Protein AF-A0A164ZRU1-F1 (afdb_monomer)

Radius of gyration: 14.37 Å; Cα contacts (8 Å, |Δi|>4): 41; chains: 1; bounding box: 33×15×42 Å

pLDDT: mean 81.85, std 9.14, range [55.88, 93.0]

Secondary structure (DSSP, 8-state):
----EEEEE---TT---TTS-TTHHHHHHHHHHHHHHHHHHHHHHTT-SEEEEE--

Organism: NCBI:txid431041

Mean predicted aligned error: 6.32 Å

Structure (mmCIF, N/CA/C/O backbone):
data_AF-A0A164ZRU1-F1
#
_entry.id   AF-A0A164ZRU1-F1
#
loop_
_atom_site.group_PDB
_atom_site.id
_atom_site.type_symbol
_atom_site.label_atom_id
_atom_site.label_alt_id
_atom_site.label_comp_id
_atom_site.label_asym_id
_atom_site.label_entity_id
_atom_site.label_seq_id
_atom_site.pdbx_PDB_ins_code
_atom_site.Cartn_x
_atom_site.Cartn_y
_atom_site.Cartn_z
_atom_site.occupancy
_atom_site.B_iso_or_equiv
_atom_site.auth_seq_id
_atom_site.auth_comp_id
_atom_site.auth_asym_id
_atom_site.auth_atom_id
_atom_site.pdbx_PDB_mode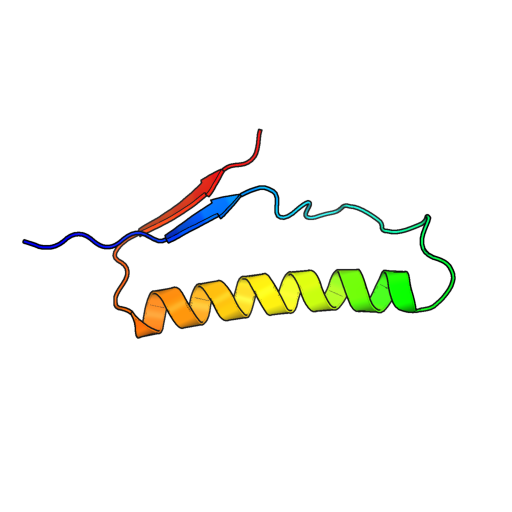l_num
ATOM 1 N N . MET A 1 1 ? -15.642 -8.942 24.635 1.00 56.28 1 MET A N 1
ATOM 2 C CA . MET A 1 1 ? -15.608 -8.052 23.453 1.00 56.28 1 MET A CA 1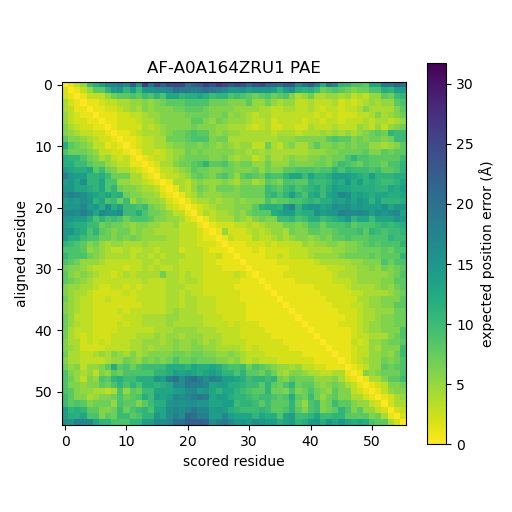
ATOM 3 C C . MET A 1 1 ? -14.417 -8.460 22.597 1.00 56.28 1 MET A C 1
ATOM 5 O O . MET A 1 1 ? -13.335 -8.584 23.153 1.00 56.28 1 MET A O 1
ATOM 9 N N . VAL A 1 2 ? -14.606 -8.767 21.308 1.00 80.88 2 VAL A N 1
ATOM 10 C CA . VAL A 1 2 ? -13.518 -9.236 20.423 1.00 80.88 2 VAL A CA 1
ATOM 11 C C . VAL A 1 2 ? -12.949 -8.048 19.654 1.00 80.88 2 VAL A C 1
ATOM 13 O O . VAL A 1 2 ? -13.671 -7.391 18.908 1.00 80.88 2 VAL A O 1
ATOM 16 N N . PHE A 1 3 ? -11.657 -7.784 19.836 1.00 81.56 3 PHE A N 1
ATOM 17 C CA . PHE A 1 3 ? -10.924 -6.755 19.105 1.00 81.56 3 PHE A CA 1
ATOM 18 C C . PHE A 1 3 ? -10.208 -7.379 17.903 1.00 81.56 3 PHE A C 1
ATOM 20 O O . PHE A 1 3 ? -9.531 -8.397 18.038 1.00 81.56 3 PHE A O 1
ATOM 27 N N . ARG A 1 4 ? -10.367 -6.777 16.721 1.00 86.62 4 ARG A N 1
ATOM 28 C CA . ARG A 1 4 ? -9.716 -7.201 15.473 1.00 86.62 4 ARG A CA 1
ATOM 29 C C . ARG A 1 4 ? -8.869 -6.054 14.943 1.00 86.62 4 ARG A C 1
ATOM 31 O O . ARG A 1 4 ? -9.393 -4.956 14.766 1.00 86.62 4 ARG A O 1
ATOM 38 N N . PHE A 1 5 ? -7.601 -6.330 14.655 1.00 88.19 5 PHE A N 1
ATOM 39 C CA . PHE A 1 5 ? -6.668 -5.384 14.045 1.00 88.19 5 PHE A CA 1
ATOM 40 C C . PHE A 1 5 ? -5.974 -6.017 12.836 1.00 88.19 5 PHE A C 1
ATOM 42 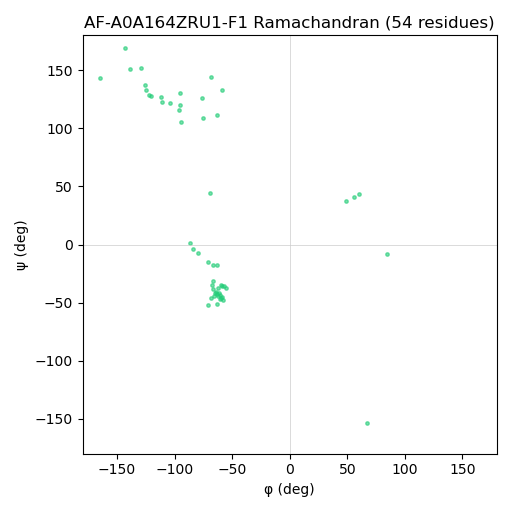O O . PHE A 1 5 ? -5.809 -7.236 12.768 1.00 88.19 5 PHE A O 1
ATOM 49 N N . VAL A 1 6 ? -5.574 -5.179 11.881 1.00 86.81 6 VAL A N 1
ATOM 50 C CA . VAL A 1 6 ? -4.722 -5.570 10.754 1.00 86.81 6 VAL A CA 1
ATOM 51 C C . VAL A 1 6 ? -3.373 -4.896 10.942 1.00 86.81 6 VAL A C 1
ATOM 53 O O . VAL A 1 6 ? -3.293 -3.672 11.061 1.00 86.81 6 VAL A O 1
ATOM 56 N N . HIS A 1 7 ? -2.321 -5.710 10.986 1.00 89.00 7 HIS A N 1
ATOM 57 C CA . HIS A 1 7 ? -0.944 -5.246 11.041 1.00 89.00 7 HIS A CA 1
ATOM 58 C C . HIS A 1 7 ? -0.239 -5.583 9.734 1.00 89.00 7 HIS A C 1
ATOM 60 O O . HIS A 1 7 ? -0.260 -6.727 9.284 1.00 89.00 7 HIS A O 1
ATOM 66 N N . THR 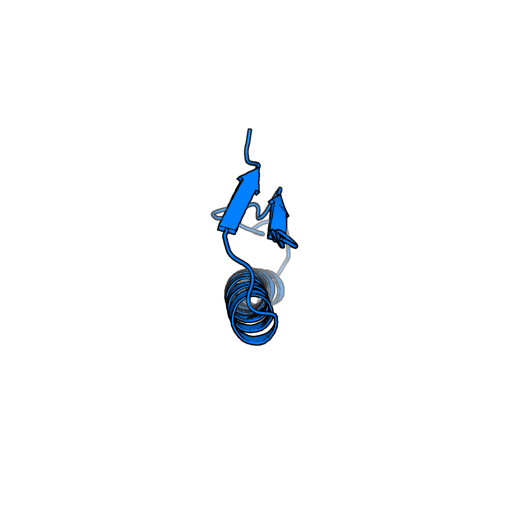A 1 8 ? 0.367 -4.568 9.127 1.00 88.50 8 THR A N 1
ATOM 67 C CA . THR A 1 8 ? 1.163 -4.704 7.907 1.00 88.50 8 THR A CA 1
ATOM 68 C C . THR A 1 8 ? 2.416 -3.850 8.019 1.00 88.50 8 THR A C 1
ATOM 70 O O . THR A 1 8 ? 2.420 -2.825 8.707 1.00 88.50 8 THR A O 1
ATOM 73 N N . ALA A 1 9 ? 3.483 -4.272 7.355 1.00 88.44 9 ALA A N 1
ATOM 74 C CA . ALA A 1 9 ? 4.789 -3.638 7.439 1.00 88.44 9 ALA A CA 1
ATOM 75 C C . ALA A 1 9 ? 5.488 -3.655 6.076 1.00 88.44 9 ALA A C 1
ATOM 77 O O . ALA A 1 9 ? 5.036 -4.321 5.145 1.00 88.44 9 ALA A O 1
ATOM 78 N N . ASP A 1 10 ? 6.583 -2.899 5.977 1.00 84.00 10 ASP A N 1
ATOM 79 C CA . ASP A 1 10 ? 7.533 -2.968 4.860 1.00 84.00 10 ASP A CA 1
ATOM 80 C C . ASP A 1 10 ? 6.921 -2.750 3.472 1.00 84.00 10 ASP A C 1
ATOM 82 O O . ASP A 1 10 ? 7.312 -3.357 2.478 1.00 84.00 10 ASP A O 1
ATOM 86 N N . TRP A 1 11 ? 5.997 -1.796 3.370 1.00 84.44 11 TRP A N 1
ATOM 87 C CA . TRP A 1 11 ? 5.393 -1.424 2.092 1.00 84.44 11 TRP A CA 1
ATOM 88 C C . TRP A 1 11 ? 6.400 -0.858 1.086 1.00 84.44 11 TRP A C 1
ATOM 90 O O . TRP A 1 11 ? 6.104 -0.808 -0.105 1.00 84.44 11 TRP A O 1
ATOM 100 N N . GLN A 1 12 ? 7.585 -0.430 1.548 1.00 83.44 12 GLN A N 1
ATOM 101 C CA . GLN A 1 12 ? 8.650 0.135 0.712 1.00 83.44 12 GLN A CA 1
ATOM 102 C C . GLN A 1 12 ? 8.103 1.229 -0.224 1.00 83.44 12 GLN A C 1
ATOM 104 O O . GLN A 1 12 ? 8.474 1.307 -1.399 1.00 83.44 12 GLN A O 1
ATOM 109 N N . LEU A 1 13 ? 7.152 2.033 0.268 1.00 78.56 13 LEU A N 1
ATOM 110 C CA . LEU A 1 13 ? 6.558 3.129 -0.493 1.00 78.56 13 LEU A CA 1
ATOM 111 C C . LEU A 1 13 ? 7.676 4.093 -0.902 1.00 78.56 13 LEU A C 1
ATOM 113 O O . LEU A 1 13 ? 8.555 4.409 -0.109 1.00 78.56 13 LEU A O 1
ATOM 117 N N . GLY A 1 14 ? 7.685 4.493 -2.172 1.00 74.19 14 GLY A N 1
ATOM 118 C CA . GLY A 1 14 ? 8.757 5.323 -2.727 1.00 74.19 14 GLY A CA 1
ATOM 119 C C . GLY A 1 14 ? 9.997 4.560 -3.208 1.00 74.19 14 GLY A C 1
ATOM 120 O O . GLY A 1 14 ? 10.814 5.154 -3.905 1.00 74.19 14 GLY A O 1
ATOM 121 N N . LYS A 1 15 ? 10.130 3.244 -2.961 1.00 79.75 15 LYS A N 1
ATOM 122 C CA . LYS A 1 15 ? 11.203 2.454 -3.588 1.00 79.75 15 LYS A CA 1
ATOM 123 C C . LYS A 1 15 ? 11.014 2.458 -5.103 1.00 79.75 15 LYS A C 1
ATOM 125 O O . LYS A 1 15 ? 10.044 1.885 -5.617 1.00 79.75 15 LYS A O 1
ATOM 130 N N . GLY A 1 16 ? 11.931 3.131 -5.793 1.00 71.06 16 GLY A N 1
ATOM 131 C CA . GLY A 1 16 ? 12.067 3.089 -7.238 1.00 71.06 16 GLY A CA 1
ATOM 132 C C . GLY A 1 16 ? 12.711 1.766 -7.617 1.00 71.06 16 GLY A C 1
ATOM 133 O O . GLY A 1 16 ? 13.891 1.559 -7.357 1.00 71.06 16 GLY A O 1
ATOM 134 N N . PHE A 1 17 ? 11.944 0.858 -8.213 1.00 77.44 17 PHE A N 1
ATOM 135 C CA . PH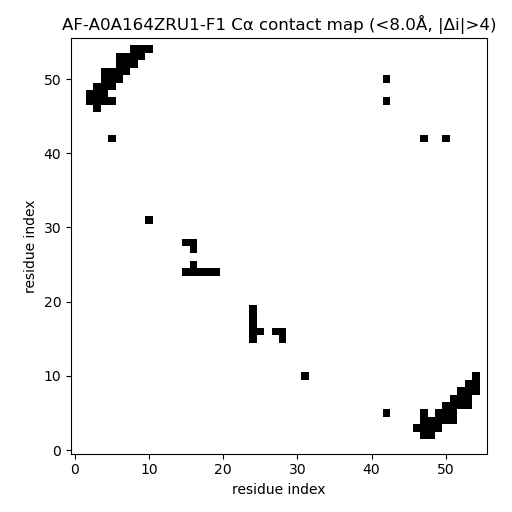E A 1 17 ? 12.439 -0.395 -8.796 1.00 77.44 17 PHE A CA 1
ATOM 136 C C . PHE A 1 17 ? 13.287 -0.137 -10.062 1.00 77.44 17 PHE A C 1
ATOM 138 O O . PHE A 1 17 ? 13.092 -0.778 -11.085 1.00 77.44 17 PHE A O 1
ATOM 145 N N . ALA A 1 18 ? 14.189 0.851 -10.025 1.00 72.31 18 ALA A N 1
ATOM 146 C CA . ALA A 1 18 ? 14.986 1.322 -11.161 1.00 72.31 18 ALA A CA 1
ATOM 147 C C . ALA A 1 18 ? 15.992 0.275 -11.666 1.00 72.31 18 ALA A C 1
ATOM 149 O O . ALA A 1 18 ? 16.477 0.364 -12.786 1.00 72.31 18 ALA A O 1
ATOM 150 N N . ASN A 1 19 ? 16.283 -0.728 -10.839 1.00 78.38 19 ASN A N 1
ATOM 151 C CA . ASN A 1 19 ? 17.085 -1.892 -11.192 1.00 78.38 19 ASN A CA 1
ATOM 152 C C . ASN A 1 19 ? 16.305 -2.955 -11.984 1.00 78.38 19 ASN A C 1
ATOM 154 O O . ASN A 1 19 ? 16.904 -3.935 -12.418 1.00 78.38 19 ASN A O 1
ATOM 158 N N . ILE A 1 20 ? 14.987 -2.801 -12.139 1.00 78.62 20 ILE A N 1
ATOM 159 C CA . ILE A 1 20 ? 14.159 -3.714 -12.921 1.00 78.62 20 ILE A CA 1
ATOM 160 C C . ILE A 1 20 ? 13.989 -3.114 -14.321 1.00 78.62 20 ILE A C 1
ATOM 162 O O . ILE A 1 20 ? 13.419 -2.028 -14.445 1.00 78.62 20 ILE A O 1
ATOM 166 N N . PRO A 1 21 ? 14.502 -3.785 -15.366 1.00 77.19 21 PRO A N 1
ATOM 167 C CA . PRO A 1 21 ? 14.497 -3.243 -16.716 1.00 77.19 21 PRO A CA 1
ATOM 168 C C . PRO A 1 21 ? 13.078 -3.148 -17.291 1.00 77.19 21 PRO A C 1
ATOM 170 O O . PRO A 1 21 ? 12.233 -4.018 -17.070 1.00 77.19 21 PRO A O 1
ATOM 173 N N . GLY A 1 22 ? 12.847 -2.092 -18.074 1.00 77.88 22 GLY A N 1
ATOM 174 C CA . GLY A 1 22 ? 11.605 -1.869 -18.814 1.00 77.88 22 GLY A CA 1
ATOM 175 C C . GLY A 1 22 ? 10.378 -1.597 -17.936 1.00 77.88 22 GLY A C 1
ATOM 176 O O . GLY A 1 22 ? 10.472 -1.117 -16.803 1.00 77.88 22 GLY A O 1
ATOM 177 N N . ASP A 1 23 ? 9.204 -1.922 -18.472 1.00 80.19 23 ASP A N 1
ATOM 178 C CA . ASP A 1 23 ? 7.904 -1.567 -17.883 1.00 80.19 23 ASP A CA 1
ATOM 179 C C . ASP A 1 23 ? 7.561 -2.345 -16.605 1.00 80.19 23 ASP A C 1
ATOM 181 O O . ASP A 1 23 ? 6.693 -1.934 -15.830 1.00 80.19 23 ASP A O 1
ATOM 185 N N . ALA A 1 24 ? 8.280 -3.434 -16.322 1.00 81.69 24 ALA A N 1
ATOM 186 C CA . ALA A 1 24 ? 8.083 -4.235 -15.118 1.00 81.69 24 ALA A CA 1
ATOM 187 C C . ALA A 1 24 ? 8.298 -3.412 -13.832 1.00 81.69 24 ALA A C 1
ATOM 189 O O . ALA A 1 24 ? 7.574 -3.589 -12.850 1.00 81.69 24 ALA A O 1
ATOM 190 N N . GLY A 1 25 ? 9.230 -2.451 -13.845 1.00 79.06 25 GLY A N 1
ATOM 191 C CA . GLY A 1 25 ? 9.431 -1.529 -12.725 1.00 79.06 25 GLY A CA 1
ATOM 192 C C . GLY A 1 25 ? 8.245 -0.580 -12.498 1.00 79.06 25 GLY A C 1
ATOM 193 O O . GLY A 1 25 ? 7.973 -0.207 -11.357 1.00 79.06 25 GLY A O 1
ATOM 194 N N . GLY A 1 26 ? 7.524 -0.208 -13.562 1.00 81.69 26 GLY A N 1
ATOM 195 C CA . GLY A 1 26 ? 6.275 0.560 -13.497 1.00 81.69 26 GLY A CA 1
ATOM 196 C C . GLY A 1 26 ? 5.125 -0.265 -12.934 1.00 81.69 26 GLY A C 1
ATOM 197 O O . GLY A 1 26 ? 4.547 0.118 -11.918 1.00 81.69 26 GLY A O 1
ATOM 198 N N . ALA A 1 27 ? 4.899 -1.451 -13.501 1.00 85.12 27 ALA A N 1
ATOM 199 C CA . ALA A 1 27 ? 3.857 -2.373 -13.054 1.00 85.12 27 ALA A CA 1
ATOM 200 C C . ALA A 1 27 ? 3.978 -2.725 -11.558 1.00 85.12 27 ALA A C 1
ATOM 202 O O . ALA A 1 27 ? 2.978 -2.803 -10.847 1.00 85.12 27 ALA A O 1
ATOM 203 N N . LEU A 1 28 ? 5.203 -2.877 -11.039 1.00 84.81 28 LEU A N 1
ATOM 204 C CA . LEU A 1 28 ? 5.436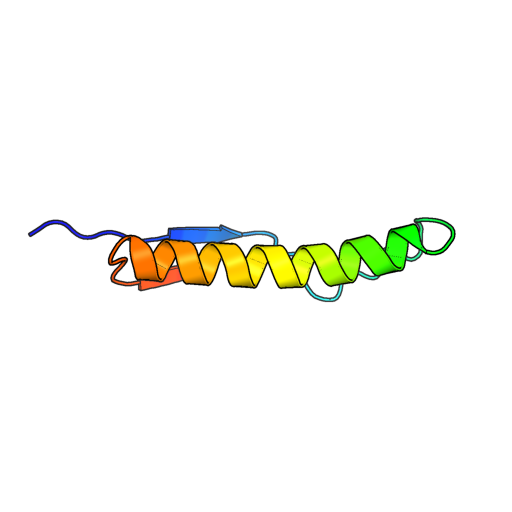 -3.126 -9.612 1.00 84.81 28 LEU A CA 1
ATOM 205 C C . LEU A 1 28 ? 5.068 -1.936 -8.716 1.00 84.81 28 LEU A C 1
ATOM 207 O O . LEU A 1 28 ? 4.586 -2.137 -7.597 1.00 84.81 28 LEU A O 1
ATOM 211 N N . ARG A 1 29 ? 5.272 -0.695 -9.182 1.00 82.19 29 ARG A N 1
ATOM 212 C CA . ARG A 1 29 ? 4.849 0.502 -8.437 1.00 82.19 29 ARG A CA 1
ATOM 213 C C . ARG A 1 29 ? 3.330 0.559 -8.331 1.00 82.19 29 ARG A C 1
ATOM 215 O O . ARG A 1 29 ? 2.828 0.795 -7.232 1.00 82.19 29 ARG A O 1
ATOM 222 N N . ASP A 1 30 ? 2.633 0.289 -9.427 1.00 86.31 30 ASP A N 1
ATOM 223 C CA . ASP A 1 30 ? 1.170 0.325 -9.471 1.00 86.31 30 ASP A CA 1
ATOM 224 C C . ASP A 1 30 ? 0.576 -0.805 -8.630 1.00 86.31 30 ASP A C 1
ATOM 226 O O . ASP A 1 30 ? -0.252 -0.566 -7.746 1.00 86.31 30 ASP A O 1
ATOM 230 N N . ARG A 1 31 ? 1.104 -2.025 -8.786 1.00 89.50 31 ARG A N 1
ATOM 231 C CA . ARG A 1 31 ? 0.661 -3.202 -8.032 1.00 89.50 31 ARG A CA 1
ATOM 232 C C . ARG A 1 31 ? 0.792 -3.033 -6.522 1.00 89.50 31 ARG A C 1
ATOM 234 O O . ARG A 1 31 ? -0.050 -3.518 -5.762 1.00 89.50 31 ARG A O 1
ATOM 241 N N . ARG A 1 32 ? 1.830 -2.335 -6.060 1.00 89.12 32 ARG A N 1
ATOM 242 C CA . ARG A 1 32 ? 1.999 -2.000 -4.641 1.00 89.12 32 ARG A CA 1
ATOM 243 C C . ARG A 1 32 ? 0.836 -1.146 -4.136 1.00 89.12 32 ARG A C 1
ATOM 245 O O . ARG A 1 32 ? 0.258 -1.462 -3.098 1.00 89.12 32 ARG A O 1
ATOM 252 N N . MET A 1 33 ? 0.462 -0.106 -4.879 1.00 88.31 33 MET A N 1
ATOM 253 C CA . MET A 1 33 ? -0.645 0.775 -4.493 1.00 88.31 33 MET A CA 1
ATOM 254 C C . MET A 1 33 ? -1.991 0.039 -4.535 1.00 88.31 33 MET A C 1
ATOM 256 O O . MET A 1 33 ? -2.819 0.223 -3.643 1.00 88.31 33 MET A O 1
ATOM 260 N N . GLU A 1 34 ? -2.202 -0.840 -5.517 1.00 91.75 34 GLU A N 1
ATOM 261 C CA . GLU A 1 34 ? -3.377 -1.722 -5.566 1.00 91.75 34 GLU A CA 1
ATOM 262 C C . GLU A 1 34 ? -3.458 -2.646 -4.350 1.00 91.75 34 GLU A C 1
ATOM 264 O O . GLU A 1 34 ? -4.524 -2.805 -3.756 1.00 91.75 34 GLU A O 1
ATOM 269 N N . THR A 1 35 ? -2.325 -3.225 -3.949 1.00 92.38 35 THR A N 1
ATOM 270 C CA . THR A 1 35 ? -2.256 -4.135 -2.801 1.00 92.38 35 THR A CA 1
ATOM 271 C C . THR A 1 35 ? -2.640 -3.414 -1.510 1.00 92.38 35 THR A C 1
ATOM 273 O O . THR A 1 35 ? -3.461 -3.929 -0.753 1.00 92.38 35 THR A O 1
ATOM 276 N N . VAL A 1 36 ? -2.135 -2.195 -1.282 1.00 89.38 36 VAL A N 1
ATOM 277 C CA . VAL A 1 36 ? -2.516 -1.380 -0.112 1.00 89.38 36 VAL A CA 1
ATOM 278 C C . VAL A 1 36 ? -4.027 -1.122 -0.089 1.00 89.38 36 VAL A C 1
ATOM 280 O O . VAL A 1 36 ? -4.674 -1.315 0.942 1.00 89.38 36 VAL A O 1
ATOM 283 N N . LYS A 1 37 ? -4.620 -0.754 -1.234 1.00 91.00 37 LYS A N 1
ATOM 284 C CA . LYS A 1 37 ? -6.075 -0.549 -1.348 1.00 91.00 37 LYS A CA 1
ATOM 285 C C . LYS A 1 37 ? -6.858 -1.830 -1.049 1.00 91.00 37 LYS A C 1
ATOM 287 O O . LYS A 1 37 ? -7.869 -1.780 -0.351 1.00 91.00 37 LYS A O 1
ATOM 292 N N . ALA A 1 38 ? -6.390 -2.976 -1.544 1.00 93.00 38 ALA A N 1
ATOM 293 C CA . ALA A 1 38 ? -7.025 -4.268 -1.305 1.00 93.00 38 ALA A CA 1
ATOM 294 C C . ALA A 1 38 ? -6.992 -4.664 0.180 1.00 93.00 38 ALA A C 1
ATOM 296 O O . ALA A 1 38 ? -8.004 -5.127 0.704 1.00 93.00 38 ALA A O 1
ATOM 297 N N . VAL A 1 39 ? -5.872 -4.428 0.876 1.00 90.25 39 VAL A N 1
ATOM 298 C CA . VAL A 1 39 ? -5.780 -4.649 2.328 1.00 90.25 39 VAL A CA 1
ATOM 299 C C . VAL A 1 39 ? -6.740 -3.734 3.088 1.00 90.25 39 VAL A C 1
ATOM 301 O O . VAL A 1 39 ? -7.432 -4.205 3.989 1.00 90.25 39 VAL A O 1
ATOM 304 N N . GLY A 1 40 ? -6.842 -2.458 2.699 1.00 89.25 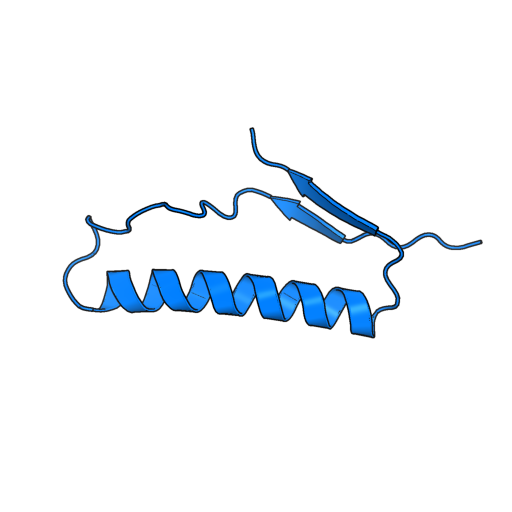40 GLY A N 1
ATOM 305 C CA . GLY A 1 40 ? -7.806 -1.524 3.287 1.00 89.25 40 GLY A CA 1
ATOM 306 C C . GLY A 1 40 ? -9.248 -2.013 3.145 1.00 89.25 40 GLY A C 1
ATOM 307 O O . GLY A 1 40 ? -9.976 -2.086 4.133 1.00 89.25 40 GLY A O 1
ATOM 308 N N . ARG A 1 41 ? -9.635 -2.448 1.939 1.00 91.94 41 ARG A N 1
ATOM 309 C CA . ARG A 1 41 ? -10.970 -3.009 1.686 1.00 91.94 41 ARG A CA 1
ATOM 310 C C . ARG A 1 41 ? -11.240 -4.244 2.546 1.00 91.94 41 ARG A C 1
ATOM 312 O O . ARG A 1 41 ? -12.287 -4.329 3.179 1.00 91.94 41 ARG A O 1
ATOM 319 N N . LEU A 1 42 ? -10.277 -5.162 2.625 1.00 91.31 42 LEU A N 1
ATOM 320 C CA . LEU A 1 42 ? -10.396 -6.371 3.439 1.00 91.31 42 LEU A CA 1
ATOM 321 C C . LEU A 1 42 ? -10.553 -6.046 4.933 1.00 91.31 42 LEU A C 1
ATOM 323 O O . LEU A 1 42 ? -11.301 -6.723 5.637 1.00 91.31 42 LEU A O 1
ATOM 327 N N . ALA A 1 43 ? -9.862 -5.016 5.426 1.00 89.69 43 ALA A N 1
ATOM 328 C CA . ALA A 1 43 ? -9.999 -4.562 6.805 1.00 89.69 43 ALA A CA 1
ATOM 329 C C . ALA A 1 43 ? -11.412 -4.017 7.083 1.00 89.69 43 ALA A C 1
ATOM 331 O O . ALA A 1 43 ? -12.008 -4.356 8.108 1.00 89.69 43 ALA A O 1
ATOM 332 N N . THR A 1 44 ? -11.977 -3.246 6.148 1.00 88.50 44 THR A N 1
ATOM 333 C CA . THR A 1 44 ? -13.361 -2.756 6.226 1.00 88.50 44 THR A CA 1
ATOM 334 C C . THR A 1 44 ? -14.369 -3.903 6.197 1.00 88.50 44 THR A C 1
ATOM 336 O O . THR A 1 44 ? -15.204 -3.997 7.093 1.00 88.50 44 THR A O 1
ATOM 339 N N . GLU A 1 45 ? -14.260 -4.816 5.227 1.00 91.69 45 GLU A N 1
ATOM 340 C CA . GLU A 1 45 ? -15.146 -5.984 5.088 1.00 91.69 45 GLU A CA 1
ATOM 341 C C . GLU A 1 45 ? -15.143 -6.861 6.351 1.00 91.69 45 GLU A C 1
ATOM 343 O O . GLU A 1 45 ? -16.168 -7.414 6.746 1.00 91.69 45 GLU A O 1
ATOM 348 N N . ARG A 1 46 ? -13.992 -6.973 7.023 1.00 89.19 46 ARG A N 1
ATOM 349 C CA . ARG A 1 46 ? -13.838 -7.785 8.237 1.00 89.19 46 ARG A CA 1
ATOM 350 C C . ARG A 1 46 ? -14.191 -7.049 9.530 1.00 89.19 46 ARG A C 1
ATOM 352 O O . ARG A 1 46 ? -14.068 -7.654 10.595 1.00 89.19 46 ARG A O 1
ATOM 359 N N . GLY A 1 47 ? -14.626 -5.788 9.477 1.00 86.56 47 GLY A N 1
ATOM 360 C CA . GLY A 1 47 ? -14.980 -5.009 10.669 1.00 86.56 47 GLY A CA 1
ATOM 361 C C . GLY A 1 47 ? -13.806 -4.855 11.638 1.00 86.56 47 GLY A C 1
ATOM 362 O O . GLY A 1 47 ? -13.946 -5.087 12.842 1.00 86.56 47 GLY A O 1
ATOM 363 N N . VAL A 1 48 ? -12.626 -4.562 11.094 1.00 87.00 48 VAL A N 1
ATOM 364 C CA . VAL A 1 48 ? -11.390 -4.343 11.847 1.00 87.00 48 VAL A CA 1
ATOM 365 C C . VAL A 1 48 ? -11.441 -2.954 12.489 1.00 87.00 48 VAL A C 1
ATOM 367 O O . VAL A 1 48 ? -11.653 -1.961 11.803 1.00 87.00 48 VAL A O 1
ATOM 370 N N . GLY A 1 49 ? -11.242 -2.883 13.808 1.00 77.38 49 GLY A N 1
ATOM 371 C CA . GLY A 1 49 ? -11.368 -1.646 14.591 1.00 77.38 49 GLY A CA 1
ATOM 372 C C . GLY A 1 49 ? -10.115 -0.765 14.604 1.00 77.38 49 GLY A C 1
ATOM 373 O O . GLY A 1 49 ? -10.138 0.314 15.186 1.00 77.38 49 GLY A O 1
ATOM 374 N N . GLY A 1 50 ? -9.020 -1.216 13.986 1.00 75.25 50 GLY A N 1
ATOM 375 C CA . GLY A 1 50 ? -7.768 -0.468 13.898 1.00 75.25 50 GLY A CA 1
ATOM 376 C C . GLY A 1 50 ? -6.804 -1.030 12.850 1.00 75.25 50 GLY A C 1
ATOM 377 O O . GLY A 1 50 ? -6.700 -2.245 12.666 1.00 75.25 50 GLY A O 1
ATOM 378 N N . CYS A 1 51 ? -6.085 -0.140 12.168 1.00 66.81 51 CYS A N 1
ATOM 379 C CA . CYS A 1 51 ? -5.034 -0.475 11.210 1.00 66.81 51 CYS A CA 1
ATOM 380 C C . CYS A 1 51 ? -3.731 0.192 11.657 1.00 66.81 51 CYS A C 1
ATOM 382 O O . CYS A 1 51 ? -3.724 1.391 11.933 1.00 66.81 51 CYS A O 1
ATOM 384 N N . GLY A 1 52 ? -2.650 -0.584 11.749 1.00 71.06 52 GLY A N 1
ATOM 385 C CA . GLY A 1 52 ? -1.324 -0.091 12.119 1.00 71.06 52 GLY A CA 1
ATOM 386 C C . GLY A 1 52 ? -0.287 -0.457 11.063 1.00 71.06 52 GLY A C 1
ATOM 387 O O . GLY A 1 52 ? -0.220 -1.612 10.632 1.00 71.06 52 GLY A O 1
ATOM 388 N N . THR A 1 53 ? 0.533 0.516 10.667 1.00 72.00 53 THR A N 1
ATOM 389 C CA . THR A 1 53 ? 1.668 0.312 9.759 1.00 72.00 53 THR A CA 1
ATOM 390 C C . THR A 1 53 ? 2.974 0.321 10.544 1.00 72.00 53 THR A C 1
ATOM 392 O O . THR A 1 53 ? 3.279 1.308 11.209 1.00 72.00 53 THR A O 1
ATOM 395 N N . GLY A 1 54 ? 3.745 -0.764 10.464 1.00 56.44 54 GLY A N 1
ATOM 396 C CA . GLY A 1 54 ? 5.099 -0.839 11.016 1.00 56.44 54 GLY A CA 1
ATOM 397 C C . GLY A 1 54 ? 6.129 -0.497 9.943 1.00 56.44 54 GLY A C 1
ATOM 398 O O . GLY A 1 54 ? 6.372 -1.297 9.044 1.00 56.44 54 GLY A O 1
ATOM 399 N N . GLY A 1 55 ? 6.707 0.697 10.012 1.00 64.44 55 GLY A N 1
ATOM 400 C CA . GLY A 1 55 ? 7.874 1.098 9.228 1.00 64.44 55 GLY A CA 1
ATOM 401 C C . GLY A 1 55 ? 8.937 1.600 10.194 1.00 64.44 55 GLY A C 1
ATOM 402 O O . GLY A 1 55 ? 8.590 2.258 11.172 1.00 64.44 55 GLY A O 1
ATOM 403 N N . ARG A 1 56 ? 10.191 1.213 9.968 1.00 55.88 56 ARG A N 1
ATOM 404 C CA . ARG A 1 56 ? 11.320 1.667 10.783 1.00 55.88 56 ARG A CA 1
ATOM 405 C C . ARG A 1 56 ? 11.620 3.140 10.527 1.00 55.88 56 ARG A C 1
ATOM 407 O O . ARG A 1 56 ? 11.505 3.542 9.348 1.00 55.88 56 ARG A O 1
#

Foldseek 3Di:
DDAAEDEDEDLVQPPQVVVDPDCVSVVVNVVSVVVVVVVVVVCVVVVHPYYDYDDD

Solvent-accessible surface area (backbone atoms only — not comparable to full-atom values): 3584 Å² total; per-residue (Å²): 137,91,87,43,70,51,80,52,60,75,77,61,79,87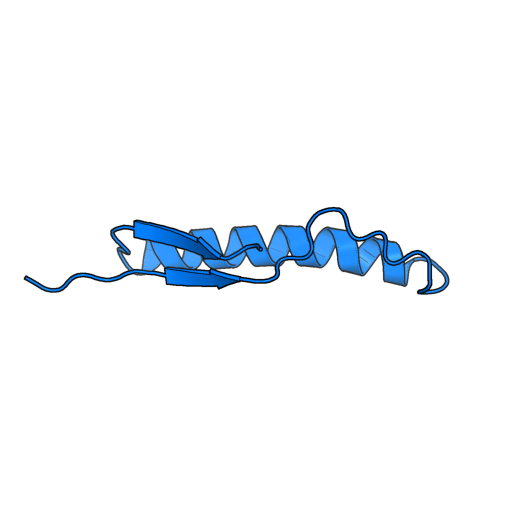,68,75,46,76,88,40,75,71,67,60,29,54,54,54,56,53,51,50,57,52,49,55,52,52,53,52,51,52,37,61,77,66,66,43,80,44,80,50,79,54,72,134

Sequence (56 aa):
MVFRFVHTADWQLGKGFANIPGDAGGALRDRRMETVKAVGRLATERGVGGCGTGGR

Nearest PDB structures (foldseek):
  8br9-assembly1_A  TM=5.762E-01  e=3.513E+00  Pyrococcus furiosus
  8c3n-assembly1_A  TM=5.487E-01  e=5.723E+00  Pyrococcus furiosus
  4b3d-assembly2_C  TM=5.626E-01  e=5.723E+00  Pyrococcus furiosus
  5lbi-assembly1_A  TM=5.642E-01  e=6.136E+00  Pyr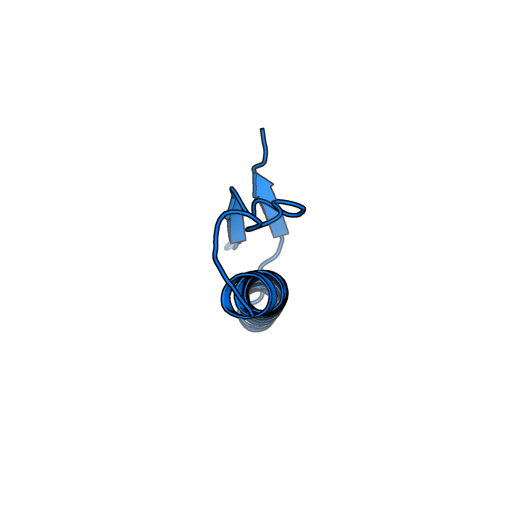ococcus furiosus
  5jed-assembly1_A  TM=5.598E-01  e=6.136E+00  Pyrococcus furiosus